Protein AF-A0AAD4VCA8-F1 (afdb_monomer)

InterPro domains:
  IPR001360 Glycoside hydrolase family 1 [PF00232] (10-96)
  IPR001360 Glycoside hydrolase family 1 [PTHR10353] (9-96)
  IPR017853 Glycoside hydrolase su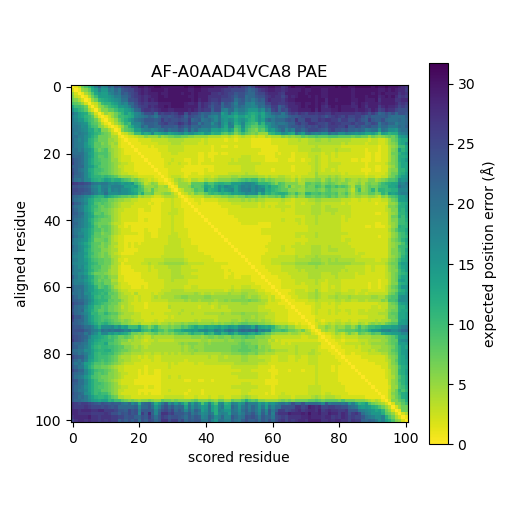perfamily [SSF51445] (9-96)

Radius of gyration: 17.06 Å; Cα contacts (8 Å, |Δi|>4): 97; chains: 1; bounding box: 39×24×54 Å

Sequence (101 aa):
MMAIFGSGMHCLGTNAYWFSISWARILPDGMLGSVNPRGIIFYNKFIDHLLSKGIEPFVTLHHNDLPQVLEQGDGGWLSPLLREEFAHFASICFERKRLTT

Nearest PDB structures (foldseek):
  5van-assembly1_A  TM=9.380E-01  e=1.395E-05  Homo sapiens
  5vak-assembly1_A  TM=9.241E-01  e=1.308E-05  Homo sapiens
  5wi9-assembly2_B  TM=9.381E-01  e=2.051E-05  Homo sapiens
  5vaq-assembly1_A  TM=9.380E-01  e=1.923E-05  Homo sapiens
  6nfj-assembly1_A  TM=8.989E-01  e=1.227E-05  Homo sapiens

Structure (mmCIF, N/CA/C/O backbone):
data_AF-A0AAD4VCA8-F1
#
_entry.id   AF-A0AAD4VCA8-F1
#
loop_
_atom_site.group_PDB
_atom_site.id
_atom_site.type_symbol
_atom_site.label_atom_id
_atom_site.label_alt_id
_atom_site.label_comp_id
_atom_site.label_asym_id
_atom_site.label_entity_id
_atom_site.label_seq_id
_atom_site.pdbx_PDB_ins_code
_atom_site.Cartn_x
_atom_site.Cartn_y
_atom_site.Cartn_z
_atom_site.occupancy
_atom_site.B_iso_or_equiv
_atom_site.auth_seq_id
_atom_site.auth_comp_id
_atom_site.auth_asym_id
_atom_site.auth_atom_id
_atom_site.pdbx_PDB_model_num
ATOM 1 N N . MET A 1 1 ? -15.517 -14.037 41.197 1.00 34.66 1 MET A N 1
ATOM 2 C CA . MET A 1 1 ? -15.616 -15.210 40.305 1.00 34.66 1 MET A CA 1
ATOM 3 C C . MET A 1 1 ? -15.431 -14.710 38.881 1.00 34.66 1 MET A C 1
ATOM 5 O O . MET A 1 1 ? -16.117 -13.774 38.498 1.00 34.66 1 MET A O 1
ATOM 9 N N . MET A 1 2 ? -14.427 -15.235 38.183 1.00 36.44 2 MET A N 1
ATOM 10 C CA . MET A 1 2 ? -13.956 -14.815 36.859 1.00 36.44 2 MET A CA 1
ATOM 11 C C . MET A 1 2 ? -15.030 -14.897 35.764 1.00 36.44 2 MET A C 1
ATOM 13 O O . MET A 1 2 ? -15.794 -15.854 35.728 1.00 36.44 2 MET A O 1
ATOM 17 N N . ALA A 1 3 ? -14.972 -13.973 34.805 1.00 36.06 3 ALA A N 1
ATOM 18 C CA . ALA A 1 3 ? -15.324 -14.243 33.412 1.00 36.06 3 ALA A CA 1
ATOM 19 C C . ALA A 1 3 ? -14.383 -13.428 32.514 1.00 36.06 3 ALA A C 1
ATOM 21 O O . ALA A 1 3 ? -14.711 -12.356 32.014 1.00 36.06 3 ALA A O 1
ATOM 22 N N . ILE A 1 4 ? -13.157 -13.933 32.382 1.00 45.72 4 ILE A N 1
ATOM 23 C CA . ILE A 1 4 ? -12.193 -13.492 31.378 1.00 45.72 4 ILE A CA 1
ATOM 24 C C . ILE A 1 4 ? -12.625 -14.175 30.077 1.00 45.72 4 ILE A C 1
ATOM 26 O O . ILE A 1 4 ? -12.270 -15.322 29.836 1.00 45.72 4 ILE A O 1
ATOM 30 N N . PHE A 1 5 ? -13.429 -13.500 29.261 1.00 39.53 5 PHE A N 1
ATOM 31 C CA . PHE A 1 5 ? -13.676 -13.910 27.875 1.00 39.53 5 PHE A CA 1
ATOM 32 C C . PHE A 1 5 ? -13.314 -12.760 26.934 1.00 39.53 5 PHE A C 1
ATOM 34 O O . PHE A 1 5 ? -14.130 -12.270 26.162 1.00 39.53 5 PHE A O 1
ATOM 41 N N . GLY A 1 6 ? -12.060 -12.309 27.015 1.00 42.72 6 GLY A N 1
ATOM 42 C CA . GLY A 1 6 ? -11.426 -11.620 25.897 1.00 42.72 6 GLY A CA 1
ATOM 43 C C . GLY A 1 6 ? -10.977 -12.685 24.905 1.00 42.72 6 GLY A C 1
ATOM 44 O O . GLY A 1 6 ? -10.010 -13.392 25.152 1.00 42.72 6 GLY A O 1
ATOM 45 N N . SER A 1 7 ? -11.702 -12.884 23.813 1.00 45.41 7 SER A N 1
ATOM 46 C CA . SER A 1 7 ? -11.226 -13.745 22.731 1.00 45.41 7 SER A CA 1
ATOM 47 C C . SER A 1 7 ? -10.108 -13.021 21.967 1.00 45.41 7 SER A C 1
ATOM 49 O O . SER A 1 7 ? -10.361 -11.967 21.384 1.00 45.41 7 SER A O 1
ATOM 51 N N . GLY A 1 8 ? -8.892 -13.574 21.943 1.00 57.22 8 GLY A N 1
ATOM 52 C CA . GLY A 1 8 ? -7.758 -13.042 21.168 1.00 57.22 8 GLY A CA 1
ATOM 53 C C . GLY A 1 8 ? -6.962 -11.928 21.864 1.00 57.22 8 GLY A C 1
ATOM 54 O O . GLY A 1 8 ? -7.036 -11.782 23.079 1.00 57.22 8 GLY A O 1
ATOM 55 N N . MET A 1 9 ? -6.179 -11.162 21.087 1.00 51.78 9 MET A N 1
ATOM 56 C CA . MET A 1 9 ? -5.175 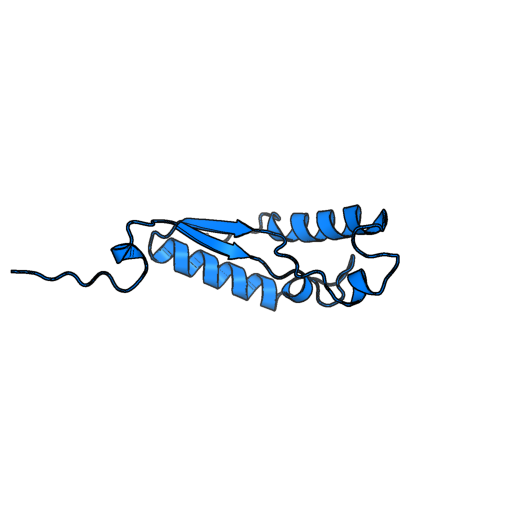-10.149 21.501 1.00 51.78 9 MET A CA 1
ATOM 57 C C . MET A 1 9 ? -5.546 -9.214 22.667 1.00 51.78 9 MET A C 1
ATOM 59 O O . MET A 1 9 ? -4.650 -8.713 23.340 1.00 51.78 9 MET A O 1
ATOM 63 N N . HIS A 1 10 ? -6.830 -9.057 22.990 1.00 51.81 10 HIS A N 1
ATOM 64 C CA . HIS A 1 10 ? -7.300 -8.437 24.231 1.00 51.81 10 HIS A CA 1
ATOM 65 C C . HIS A 1 10 ? -6.659 -9.012 25.509 1.00 51.81 10 HIS A C 1
ATOM 67 O O . HIS A 1 10 ? -6.447 -8.266 26.461 1.00 51.81 10 HIS A O 1
ATOM 73 N N . CYS A 1 11 ? -6.311 -10.303 25.549 1.00 52.97 11 CYS A N 1
ATOM 74 C CA . CYS A 1 11 ? -5.623 -10.901 26.703 1.00 52.97 11 CYS A CA 1
ATOM 75 C C . CYS A 1 11 ? -4.161 -10.456 26.851 1.00 52.97 11 CYS A C 1
ATOM 77 O O . CYS A 1 11 ? -3.600 -10.582 27.936 1.00 52.97 11 CYS A O 1
ATOM 79 N N . LEU A 1 12 ? -3.541 -9.963 25.774 1.00 63.66 12 LEU A N 1
ATOM 80 C CA . LEU A 1 12 ? -2.129 -9.570 25.735 1.00 63.66 12 LEU A CA 1
ATOM 81 C C . LEU A 1 12 ? -1.925 -8.077 26.044 1.00 63.66 12 LEU A C 1
ATOM 83 O O . LEU A 1 12 ? -0.792 -7.606 26.038 1.00 63.66 12 LEU A O 1
ATOM 87 N N . GLY A 1 13 ? -3.004 -7.328 26.305 1.00 59.53 13 GLY A N 1
ATOM 88 C CA . GLY A 1 13 ? -2.942 -5.887 26.569 1.00 59.53 13 GLY A CA 1
ATOM 89 C C . GLY A 1 13 ? -2.564 -5.042 25.348 1.00 59.53 13 GLY A C 1
ATOM 90 O O . GLY A 1 13 ? -2.277 -3.857 25.499 1.00 59.53 13 GLY A O 1
ATOM 91 N N . THR A 1 14 ? -2.553 -5.621 24.143 1.00 62.22 14 THR A N 1
ATOM 92 C CA . THR A 1 14 ? -2.212 -4.911 22.909 1.00 62.22 14 THR A CA 1
ATOM 93 C C . THR A 1 14 ? -3.485 -4.458 22.198 1.00 62.22 14 THR A C 1
ATOM 95 O O . THR A 1 14 ? -4.319 -5.269 21.801 1.00 62.22 14 THR A O 1
ATOM 98 N N . ASN A 1 15 ? -3.638 -3.142 22.027 1.00 78.12 15 ASN A N 1
ATOM 99 C CA . ASN A 1 15 ? -4.779 -2.552 21.319 1.00 78.12 15 ASN A CA 1
ATOM 100 C C . ASN A 1 15 ? -4.495 -2.294 19.828 1.00 78.12 15 ASN A C 1
ATOM 102 O O . ASN A 1 15 ? -5.237 -1.560 19.188 1.00 78.12 15 ASN A O 1
ATOM 106 N N . ALA A 1 16 ? -3.420 -2.868 19.279 1.00 86.19 16 ALA A N 1
ATOM 107 C CA . ALA A 1 16 ? -3.004 -2.665 17.895 1.00 86.19 16 ALA A CA 1
ATOM 108 C C . ALA A 1 16 ? -2.690 -3.990 17.189 1.00 86.19 16 ALA A C 1
ATOM 110 O O . ALA A 1 16 ? -2.118 -4.899 17.794 1.00 86.19 16 ALA A O 1
ATOM 111 N N . TYR A 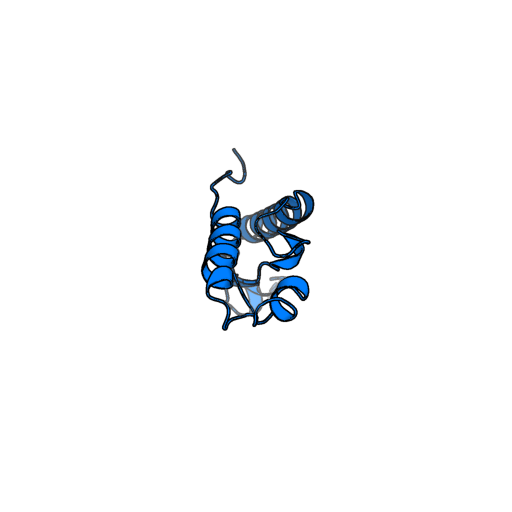1 17 ? -3.042 -4.086 15.905 1.00 89.62 17 TYR A N 1
ATOM 112 C CA . TYR A 1 17 ? -2.741 -5.217 15.028 1.00 89.62 17 TYR A CA 1
ATOM 113 C C . TYR A 1 17 ? -1.777 -4.798 13.925 1.00 89.62 17 TYR A C 1
ATOM 115 O O . TYR A 1 17 ? -2.119 -3.977 13.075 1.00 89.62 17 TYR A O 1
ATOM 123 N N . TRP A 1 18 ? -0.589 -5.402 13.920 1.00 92.88 18 TRP A N 1
ATOM 124 C CA . TRP A 1 18 ? 0.431 -5.168 12.903 1.00 92.88 18 TRP A CA 1
ATOM 125 C C . TRP A 1 18 ? 0.245 -6.107 11.711 1.00 92.88 18 TRP A C 1
ATOM 127 O O . TRP A 1 18 ? 0.208 -7.325 11.885 1.00 92.88 18 TRP A O 1
ATOM 137 N N . PHE A 1 19 ? 0.168 -5.561 10.499 1.00 94.06 19 PHE A N 1
ATOM 138 C CA . PHE A 1 19 ? 0.129 -6.356 9.271 1.00 94.06 19 PHE A CA 1
ATOM 139 C C . PHE A 1 19 ? 0.764 -5.637 8.089 1.00 94.06 19 PHE A C 1
ATOM 141 O O . PHE A 1 19 ? 0.919 -4.418 8.103 1.00 94.06 19 PHE A O 1
ATOM 148 N N . SER A 1 20 ? 1.094 -6.394 7.044 1.00 96.12 20 SER A N 1
ATOM 149 C CA . SER A 1 20 ? 1.558 -5.840 5.777 1.00 96.12 20 SER A CA 1
ATOM 150 C C . SER A 1 20 ? 0.515 -5.936 4.665 1.00 96.12 20 SER A C 1
ATOM 152 O O . SER A 1 20 ? -0.286 -6.877 4.592 1.00 96.12 20 SER A O 1
ATOM 154 N N . ILE A 1 21 ? 0.528 -4.941 3.778 1.00 95.44 21 ILE A N 1
ATOM 155 C CA . ILE A 1 21 ? -0.194 -5.001 2.507 1.00 95.44 21 ILE A CA 1
ATOM 156 C C . ILE A 1 21 ? 0.731 -5.649 1.486 1.00 95.44 21 ILE A C 1
ATOM 158 O O . ILE A 1 21 ? 1.836 -5.175 1.263 1.00 95.44 21 ILE A O 1
ATOM 162 N N . SER A 1 22 ? 0.257 -6.715 0.849 1.00 95.25 22 SER A N 1
ATOM 163 C CA . SER A 1 22 ? 1.014 -7.399 -0.187 1.00 95.25 22 SER A CA 1
ATOM 164 C C . SER A 1 22 ? 0.955 -6.607 -1.483 1.00 95.25 22 SER A C 1
ATOM 166 O O . SER A 1 22 ? -0.128 -6.438 -2.055 1.00 95.25 22 SER A O 1
ATOM 168 N N . TRP A 1 23 ? 2.118 -6.173 -1.967 1.00 94.00 23 TRP A N 1
ATOM 169 C CA . TRP A 1 23 ? 2.242 -5.422 -3.217 1.00 94.00 23 TRP A CA 1
ATOM 170 C C . TRP A 1 23 ? 1.610 -6.185 -4.382 1.00 94.00 23 TRP A C 1
ATOM 172 O O . TRP A 1 23 ? 0.692 -5.675 -5.024 1.00 94.00 23 TRP A O 1
ATOM 182 N N . ALA A 1 24 ? 1.992 -7.450 -4.579 1.00 93.25 24 ALA A N 1
ATOM 183 C CA . ALA A 1 24 ? 1.470 -8.299 -5.654 1.00 93.25 24 ALA A CA 1
ATOM 184 C C . ALA A 1 24 ? -0.057 -8.516 -5.583 1.00 93.25 24 ALA A C 1
ATOM 186 O O . ALA A 1 24 ? -0.699 -8.840 -6.580 1.00 93.25 24 ALA A O 1
ATOM 187 N N . ARG A 1 25 ? -0.681 -8.335 -4.409 1.00 93.81 25 ARG A N 1
ATOM 188 C CA . ARG A 1 25 ? -2.144 -8.409 -4.280 1.00 93.81 25 ARG A CA 1
ATOM 189 C C . ARG A 1 25 ? -2.837 -7.153 -4.802 1.00 93.81 25 ARG A C 1
ATOM 191 O O . ARG A 1 25 ? -3.957 -7.269 -5.302 1.00 93.81 25 ARG A O 1
ATOM 198 N N . ILE A 1 26 ? -2.209 -5.987 -4.649 1.00 94.06 26 ILE A N 1
ATOM 199 C CA . ILE A 1 26 ? -2.734 -4.695 -5.107 1.00 94.06 26 ILE A CA 1
ATOM 200 C C . ILE A 1 26 ? -2.402 -4.461 -6.581 1.00 94.06 26 ILE A C 1
ATOM 202 O O . ILE A 1 26 ? -3.290 -4.079 -7.338 1.00 94.06 26 ILE A O 1
ATOM 206 N N . LEU A 1 27 ? -1.166 -4.749 -6.988 1.00 93.06 27 LEU A N 1
ATOM 207 C CA . LEU A 1 27 ? -0.666 -4.653 -8.360 1.00 93.06 27 LEU A CA 1
ATOM 208 C C . LEU A 1 27 ? -0.097 -6.022 -8.772 1.00 93.06 27 LEU A C 1
ATOM 210 O O . LEU A 1 27 ? 1.068 -6.300 -8.487 1.00 93.06 27 LEU A O 1
ATOM 214 N N . PRO A 1 28 ? -0.897 -6.899 -9.410 1.00 88.56 28 PRO A N 1
ATOM 215 C CA . PRO A 1 28 ? -0.456 -8.240 -9.809 1.00 88.56 28 PRO A CA 1
ATOM 216 C C . PRO A 1 28 ? 0.728 -8.232 -10.774 1.00 88.56 28 PRO A C 1
ATOM 218 O O . PRO A 1 28 ? 1.617 -9.072 -10.661 1.00 88.56 28 PRO A O 1
ATOM 221 N N . ASP A 1 29 ? 0.765 -7.243 -11.665 1.00 84.69 29 ASP A N 1
ATOM 222 C CA . ASP A 1 29 ? 1.849 -7.063 -12.634 1.00 84.69 29 ASP A CA 1
ATOM 223 C C . ASP A 1 29 ? 3.082 -6.384 -12.004 1.00 84.69 29 ASP A C 1
ATOM 225 O O . ASP A 1 29 ? 4.101 -6.197 -12.662 1.00 84.69 29 ASP A O 1
ATOM 229 N N . GLY A 1 30 ? 3.003 -5.992 -10.725 1.00 72.94 30 GLY A N 1
ATOM 230 C CA . GLY A 1 30 ? 4.077 -5.360 -9.952 1.00 72.94 30 GLY A CA 1
ATOM 231 C C . GLY A 1 30 ? 4.396 -3.909 -10.331 1.00 72.94 30 GLY A C 1
ATOM 232 O O . GLY A 1 30 ? 4.909 -3.182 -9.488 1.00 72.94 30 GLY A O 1
ATOM 233 N N . MET A 1 31 ? 4.060 -3.485 -11.548 1.00 81.38 31 MET A N 1
ATOM 234 C CA . MET A 1 31 ? 4.417 -2.185 -12.127 1.00 81.38 31 MET A CA 1
ATOM 235 C C . MET A 1 31 ? 3.236 -1.193 -12.163 1.00 81.38 31 MET A C 1
ATOM 237 O O . MET A 1 31 ? 2.117 -1.546 -11.775 1.00 81.38 31 MET A O 1
ATOM 241 N N . LEU A 1 32 ? 3.481 0.023 -12.674 1.00 74.88 32 LEU A N 1
ATOM 242 C CA . LEU A 1 32 ? 2.517 1.038 -13.117 1.00 74.88 32 LEU A CA 1
ATOM 243 C C . LEU A 1 32 ? 1.471 0.382 -14.025 1.00 74.88 32 LEU A C 1
ATOM 245 O O . LEU A 1 32 ? 1.625 0.275 -15.241 1.00 74.88 32 LEU A O 1
ATOM 249 N N . GLY A 1 33 ? 0.414 -0.120 -13.402 1.00 75.12 33 GLY A N 1
ATOM 250 C CA . GLY A 1 33 ? -0.448 -1.123 -13.999 1.00 75.12 33 GLY A CA 1
ATOM 251 C C . GLY A 1 33 ? -1.827 -1.136 -13.368 1.00 75.12 33 GLY A C 1
ATOM 252 O O . GLY A 1 33 ? -2.205 -0.264 -12.583 1.00 75.12 33 GLY A O 1
ATOM 253 N N . SER A 1 34 ? -2.623 -2.130 -13.750 1.00 84.69 34 SER A N 1
ATOM 254 C CA . SER A 1 34 ? -4.011 -2.196 -13.305 1.00 84.69 34 SER A CA 1
ATOM 255 C C . SER A 1 34 ? -4.095 -2.608 -11.839 1.00 84.69 34 SER A C 1
ATOM 257 O O . SER A 1 34 ? -3.686 -3.704 -11.455 1.00 84.69 34 SER A O 1
ATOM 259 N N . VAL A 1 35 ? -4.695 -1.745 -11.021 1.00 91.62 35 VAL A N 1
ATOM 260 C CA . VAL A 1 35 ? -5.027 -2.069 -9.632 1.00 91.62 35 VAL A CA 1
ATOM 261 C C . VAL A 1 35 ? -6.004 -3.238 -9.601 1.00 91.62 35 VAL A C 1
ATOM 263 O O . VAL A 1 35 ? -7.021 -3.234 -10.294 1.00 91.62 35 VAL A O 1
ATOM 266 N N . ASN A 1 36 ? -5.741 -4.222 -8.745 1.00 93.31 36 ASN A N 1
ATOM 267 C CA . ASN A 1 36 ? -6.672 -5.301 -8.459 1.00 93.31 36 ASN A CA 1
ATOM 268 C C . ASN A 1 36 ? -7.725 -4.838 -7.432 1.00 93.31 36 ASN A C 1
ATOM 270 O O . ASN A 1 36 ? -7.444 -4.806 -6.225 1.00 93.31 36 ASN A O 1
ATOM 274 N N . PRO A 1 37 ? -8.976 -4.558 -7.846 1.00 92.69 37 PRO A N 1
ATOM 275 C CA . PRO A 1 37 ? -9.998 -4.038 -6.940 1.00 92.69 37 PRO A CA 1
ATOM 276 C C . PRO A 1 37 ? -10.363 -5.033 -5.832 1.00 92.69 37 PRO A C 1
ATOM 278 O O . PRO A 1 37 ? -10.763 -4.629 -4.741 1.00 92.69 37 PRO A O 1
ATOM 281 N N . ARG A 1 38 ? -10.200 -6.343 -6.067 1.00 94.69 38 ARG A N 1
ATOM 282 C CA . ARG A 1 38 ? -10.469 -7.364 -5.044 1.00 94.69 38 ARG A CA 1
ATOM 283 C C . ARG A 1 38 ? -9.454 -7.300 -3.904 1.00 94.69 38 ARG A C 1
ATOM 285 O O . ARG A 1 38 ? -9.837 -7.525 -2.758 1.00 94.69 38 ARG A O 1
ATOM 292 N N . GLY A 1 39 ? -8.197 -6.967 -4.205 1.00 94.12 39 GLY A N 1
ATOM 293 C CA . GLY A 1 39 ? -7.156 -6.743 -3.199 1.00 94.12 39 GLY A CA 1
ATOM 294 C C . GLY A 1 39 ? -7.502 -5.571 -2.284 1.00 94.12 39 GLY A C 1
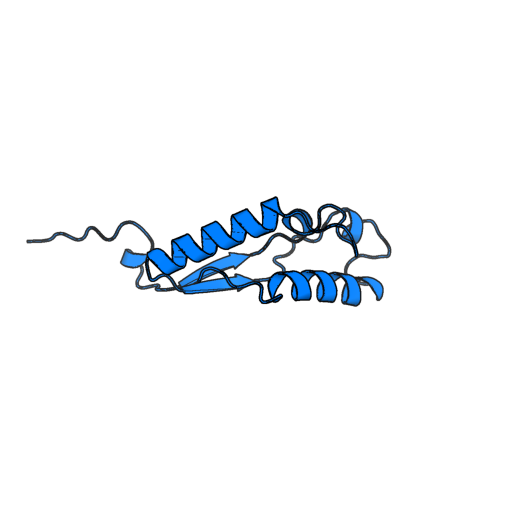ATOM 295 O O . GLY A 1 39 ? -7.469 -5.714 -1.064 1.00 94.12 39 GLY A O 1
ATOM 296 N N . ILE A 1 40 ? -7.942 -4.457 -2.874 1.00 93.31 40 ILE A N 1
ATOM 297 C CA . ILE A 1 40 ? -8.399 -3.268 -2.141 1.00 93.31 40 ILE A CA 1
ATOM 298 C C . ILE A 1 40 ? -9.597 -3.601 -1.241 1.00 93.31 40 ILE A C 1
ATOM 300 O O . ILE A 1 40 ? -9.580 -3.313 -0.047 1.00 93.31 40 ILE A O 1
ATOM 304 N N . ILE A 1 41 ? -10.617 -4.280 -1.780 1.00 94.69 41 ILE A N 1
ATOM 305 C CA . ILE A 1 41 ? -11.805 -4.685 -1.009 1.00 94.69 41 ILE A CA 1
ATOM 306 C C . ILE A 1 41 ? -11.425 -5.588 0.169 1.00 94.69 41 ILE A C 1
ATOM 308 O O . ILE A 1 41 ? -12.002 -5.459 1.247 1.00 94.69 41 ILE A O 1
ATOM 312 N N . PHE A 1 42 ? -10.477 -6.506 -0.024 1.00 95.38 42 PHE A N 1
ATOM 313 C CA . PHE A 1 42 ? -10.010 -7.389 1.040 1.00 95.38 42 PHE A CA 1
ATOM 314 C C . PHE A 1 42 ? -9.393 -6.600 2.201 1.00 95.38 42 PHE A C 1
ATOM 316 O O . PHE A 1 42 ? -9.816 -6.785 3.342 1.00 95.38 42 PHE A O 1
ATOM 323 N N . TYR A 1 43 ? -8.434 -5.709 1.922 1.00 95.38 43 TYR A N 1
ATOM 324 C CA . TYR A 1 43 ? -7.769 -4.938 2.975 1.00 95.38 43 TYR A CA 1
ATOM 325 C C . TYR A 1 43 ? -8.713 -3.944 3.648 1.00 95.38 43 TYR A C 1
ATOM 327 O O . TYR A 1 43 ? -8.670 -3.830 4.868 1.00 95.38 43 TYR A O 1
ATOM 335 N N . ASN A 1 44 ? -9.630 -3.326 2.900 1.00 94.19 44 ASN A N 1
ATOM 336 C CA . ASN A 1 44 ? -10.666 -2.473 3.483 1.00 94.19 44 ASN A CA 1
ATOM 337 C C . ASN A 1 44 ? -11.547 -3.259 4.459 1.00 94.19 44 ASN A C 1
ATOM 339 O O . ASN A 1 44 ? -11.657 -2.876 5.615 1.00 94.19 44 ASN A O 1
ATOM 343 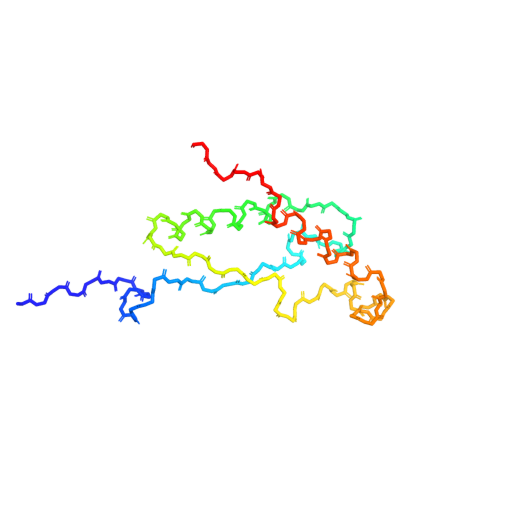N N . LYS A 1 45 ? -12.078 -4.421 4.053 1.00 95.06 45 LYS A N 1
ATOM 344 C CA . LYS A 1 45 ? -12.880 -5.274 4.949 1.00 95.06 45 LYS A CA 1
ATOM 345 C C . LYS A 1 45 ? -12.104 -5.723 6.184 1.00 95.06 45 LYS A C 1
ATOM 347 O O . LYS A 1 45 ? -12.688 -5.857 7.256 1.00 95.06 45 LYS A O 1
ATOM 352 N N . PHE A 1 46 ? -10.810 -5.994 6.033 1.00 94.69 46 PHE A N 1
ATOM 353 C CA . PHE A 1 46 ? -9.955 -6.389 7.145 1.00 94.69 46 PHE A CA 1
ATOM 354 C C . PHE A 1 46 ? -9.734 -5.236 8.132 1.00 94.69 46 PHE A C 1
ATOM 356 O O . PHE A 1 46 ? -9.922 -5.419 9.332 1.00 94.69 46 PHE A O 1
ATOM 363 N N . ILE A 1 47 ? -9.418 -4.043 7.626 1.00 93.94 47 ILE A N 1
ATOM 364 C CA . ILE A 1 47 ? -9.267 -2.818 8.419 1.00 93.94 47 ILE A CA 1
ATOM 365 C C . ILE A 1 47 ? -10.584 -2.470 9.123 1.00 93.94 47 ILE A C 1
ATOM 367 O O . ILE A 1 47 ? -10.586 -2.274 10.336 1.00 93.94 47 ILE A O 1
ATOM 371 N N . ASP A 1 48 ? -11.708 -2.487 8.403 1.00 94.25 48 ASP A N 1
ATOM 372 C CA . ASP A 1 48 ? -13.041 -2.234 8.959 1.00 94.25 48 ASP A CA 1
ATOM 373 C C . ASP A 1 48 ? -13.376 -3.237 10.072 1.00 94.25 48 ASP A C 1
ATOM 375 O O . ASP A 1 48 ? -13.929 -2.872 11.110 1.00 94.25 48 ASP A O 1
ATOM 379 N N . HIS A 1 49 ? -12.999 -4.508 9.897 1.00 93.38 49 HIS A N 1
ATOM 380 C CA . HIS A 1 49 ? -13.186 -5.527 10.922 1.00 93.38 49 HIS A CA 1
ATOM 381 C C . HIS A 1 49 ? -12.363 -5.233 12.182 1.00 93.38 49 HIS A C 1
ATOM 383 O O . HIS A 1 49 ? -12.918 -5.293 13.279 1.00 93.38 49 HIS A O 1
ATOM 389 N N . LEU A 1 50 ? -11.079 -4.881 12.046 1.00 91.25 50 LEU A N 1
ATOM 390 C CA . LEU A 1 50 ? -10.219 -4.515 13.180 1.00 91.25 50 LEU A CA 1
ATOM 391 C C . LEU A 1 50 ? -10.779 -3.302 13.934 1.00 91.25 50 LEU A C 1
ATOM 393 O O . LEU A 1 50 ? -10.981 -3.367 15.148 1.00 91.25 50 LEU A O 1
ATOM 397 N N . LEU A 1 51 ? -11.137 -2.247 13.200 1.00 92.00 51 LEU A N 1
ATOM 398 C CA . LEU A 1 51 ? -11.729 -1.034 13.759 1.00 92.00 51 LEU A CA 1
ATOM 399 C C . LEU A 1 51 ? -13.067 -1.321 14.458 1.00 92.00 51 LEU A C 1
ATOM 401 O O . LEU A 1 51 ? -13.304 -0.808 15.550 1.00 92.00 51 LEU A O 1
ATOM 405 N N . SER A 1 52 ? -13.909 -2.209 13.909 1.00 92.44 52 SER A N 1
ATOM 406 C CA . SER A 1 52 ? -15.173 -2.625 14.550 1.00 92.44 52 SER A CA 1
ATOM 407 C C . SER A 1 52 ? -14.981 -3.338 15.895 1.00 92.44 52 SER A C 1
ATOM 409 O O . SER A 1 52 ? -15.911 -3.423 16.697 1.00 92.44 52 SER A O 1
ATOM 411 N N . LYS A 1 53 ? -13.777 -3.867 16.145 1.00 90.25 53 LYS A N 1
ATOM 412 C CA . LYS A 1 53 ? -13.378 -4.505 17.405 1.00 90.25 53 LYS A CA 1
ATOM 413 C C . LYS A 1 53 ? -12.584 -3.571 18.321 1.00 90.25 53 LYS A C 1
ATOM 415 O O . LYS A 1 53 ? -12.164 -4.010 19.384 1.00 90.25 53 LYS A O 1
ATOM 420 N N . GLY A 1 54 ? -12.391 -2.308 17.935 1.00 87.88 54 GLY A N 1
ATOM 421 C CA . GLY A 1 54 ? -11.587 -1.340 18.685 1.00 87.88 54 GLY A CA 1
ATOM 422 C C . GLY A 1 54 ? -10.076 -1.564 18.577 1.00 87.88 54 GLY A C 1
ATOM 423 O O . GLY A 1 54 ? -9.328 -0.969 19.347 1.00 87.88 54 GLY A O 1
ATOM 424 N N . ILE A 1 55 ? -9.632 -2.402 17.634 1.00 89.50 55 ILE A N 1
ATOM 425 C CA . ILE A 1 55 ? -8.221 -2.723 17.414 1.00 89.50 55 ILE A CA 1
ATOM 426 C C . ILE A 1 55 ? -7.646 -1.736 16.397 1.00 89.50 55 ILE A C 1
ATOM 428 O O . ILE A 1 55 ? -8.149 -1.620 15.280 1.00 89.50 55 ILE A O 1
ATOM 432 N N . GLU A 1 56 ? -6.571 -1.049 16.769 1.00 90.75 56 GLU A N 1
ATOM 433 C CA . GLU A 1 56 ? -5.868 -0.100 15.911 1.00 90.75 56 GLU A CA 1
ATOM 434 C C . GLU A 1 56 ? -5.051 -0.839 14.832 1.00 90.75 56 GLU A C 1
ATOM 436 O O . GLU A 1 56 ? -4.157 -1.624 15.155 1.00 90.75 56 GLU A O 1
ATOM 441 N N . PRO A 1 57 ? -5.331 -0.639 13.535 1.00 92.75 57 PRO A N 1
ATOM 442 C CA . PRO A 1 57 ? -4.543 -1.242 12.471 1.00 92.75 57 PRO A CA 1
ATOM 443 C C . PRO A 1 57 ? -3.212 -0.500 12.314 1.00 92.75 57 PRO A C 1
ATOM 445 O O . PRO A 1 57 ? -3.188 0.699 12.047 1.00 92.75 57 PRO A O 1
ATOM 448 N N . PHE A 1 58 ? -2.100 -1.224 12.392 1.00 92.88 58 PHE A N 1
ATOM 449 C CA . PHE A 1 58 ? -0.781 -0.701 12.058 1.00 92.88 58 PHE A CA 1
ATOM 450 C C . PHE A 1 58 ? -0.280 -1.399 10.794 1.00 92.88 58 PHE A C 1
ATOM 452 O O . PHE A 1 58 ? -0.101 -2.618 10.762 1.00 92.88 58 PHE A O 1
ATOM 459 N N . VAL A 1 59 ? -0.072 -0.620 9.733 1.00 94.50 59 VAL A N 1
ATOM 460 C CA . VAL A 1 59 ? 0.196 -1.141 8.389 1.00 94.50 59 VAL A CA 1
ATOM 461 C C . VAL A 1 59 ? 1.656 -0.944 7.998 1.00 94.50 59 VAL A C 1
ATOM 463 O O . VAL A 1 59 ? 2.193 0.157 8.091 1.00 94.50 59 VAL A O 1
ATOM 466 N N . THR A 1 60 ? 2.283 -2.002 7.497 1.00 95.25 60 THR A N 1
ATOM 467 C CA . THR A 1 60 ? 3.589 -1.967 6.833 1.00 95.25 60 THR A CA 1
ATOM 468 C C . THR A 1 60 ? 3.393 -2.134 5.325 1.00 95.25 60 THR A C 1
ATOM 470 O O . THR A 1 60 ? 2.755 -3.085 4.882 1.00 95.25 60 THR A O 1
ATOM 473 N N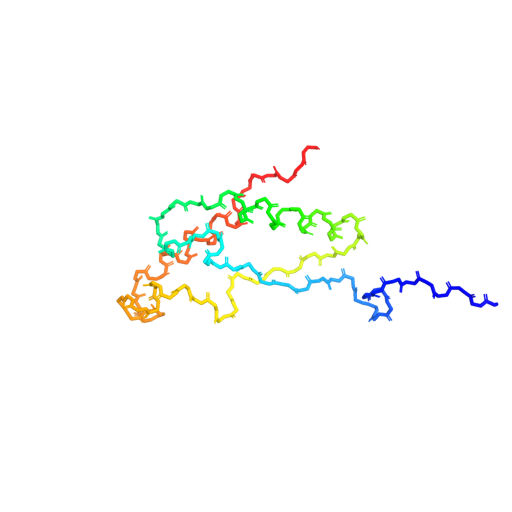 . LEU A 1 61 ? 3.934 -1.226 4.511 1.00 93.88 61 LEU A N 1
ATOM 474 C CA . LEU A 1 61 ? 3.755 -1.297 3.053 1.00 93.88 61 LEU A CA 1
ATOM 475 C C . LEU A 1 61 ? 4.642 -2.342 2.373 1.00 93.88 61 LEU A C 1
ATOM 477 O O . LEU A 1 61 ? 4.287 -2.833 1.314 1.00 93.88 61 LEU A O 1
ATOM 481 N N . HIS A 1 62 ? 5.783 -2.688 2.961 1.00 91.62 62 HIS A N 1
ATOM 482 C CA . HIS A 1 62 ? 6.672 -3.692 2.393 1.00 91.62 62 HIS A CA 1
ATOM 483 C C . HIS A 1 62 ? 7.299 -4.532 3.501 1.00 91.62 62 HIS A C 1
ATOM 485 O O . HIS A 1 62 ? 7.882 -3.987 4.440 1.00 91.62 62 HIS A O 1
ATOM 491 N N . HIS A 1 63 ? 7.181 -5.853 3.383 1.00 93.38 63 HIS A N 1
ATOM 492 C CA . HIS A 1 63 ? 7.724 -6.818 4.335 1.00 93.38 63 HIS A CA 1
ATOM 493 C C . HIS A 1 63 ? 8.493 -7.909 3.582 1.00 93.38 63 HIS A C 1
ATOM 495 O O . HIS A 1 63 ? 8.195 -9.094 3.696 1.00 93.38 63 HIS A O 1
ATOM 501 N N . ASN A 1 64 ? 9.496 -7.491 2.804 1.00 89.25 64 ASN A N 1
ATOM 502 C CA . ASN A 1 64 ? 10.343 -8.375 1.992 1.00 89.25 64 ASN A CA 1
ATOM 503 C C . ASN A 1 64 ? 9.542 -9.244 1.004 1.00 89.25 64 ASN A C 1
ATOM 505 O O . ASN A 1 64 ? 9.901 -10.388 0.738 1.00 89.25 64 ASN A O 1
ATOM 509 N N . ASP A 1 65 ? 8.451 -8.693 0.475 1.00 89.25 65 ASP A N 1
ATOM 510 C CA . ASP A 1 65 ? 7.498 -9.349 -0.418 1.00 89.25 65 ASP A CA 1
ATOM 511 C C . ASP A 1 65 ? 7.422 -8.648 -1.782 1.00 89.25 65 ASP A C 1
ATOM 513 O O . ASP A 1 65 ? 6.341 -8.393 -2.322 1.00 89.25 65 ASP A O 1
ATOM 517 N N . LEU A 1 66 ? 8.595 -8.330 -2.344 1.00 91.19 66 LEU A N 1
ATOM 518 C CA . LEU A 1 66 ? 8.700 -7.719 -3.664 1.00 91.19 66 LEU A CA 1
ATOM 519 C C . LEU A 1 66 ? 8.056 -8.634 -4.726 1.00 91.19 66 LEU A C 1
ATOM 521 O O . LEU A 1 66 ? 8.354 -9.833 -4.763 1.00 91.19 66 LEU A O 1
ATOM 525 N N . PRO A 1 67 ? 7.183 -8.110 -5.609 1.00 91.38 67 PRO A N 1
ATOM 526 C CA . PRO A 1 67 ? 6.637 -8.892 -6.709 1.00 91.38 67 PRO A CA 1
ATOM 527 C C . PRO A 1 67 ? 7.752 -9.491 -7.572 1.00 91.38 67 PRO A C 1
ATOM 529 O O . PRO A 1 67 ? 8.687 -8.794 -7.960 1.00 91.38 67 PRO A O 1
ATOM 532 N N . GLN A 1 68 ? 7.624 -10.771 -7.927 1.00 89.31 68 GLN A N 1
ATOM 533 C CA . GLN A 1 68 ? 8.653 -11.492 -8.687 1.00 89.31 68 GLN A CA 1
ATOM 534 C C . GLN A 1 68 ? 9.013 -10.801 -10.012 1.00 89.31 68 GLN A C 1
ATOM 536 O O . GLN A 1 68 ? 10.174 -10.811 -10.406 1.00 89.31 68 GLN A O 1
ATOM 541 N N . VAL A 1 69 ? 8.040 -10.166 -10.671 1.00 87.69 69 VAL A N 1
ATOM 542 C CA . VAL A 1 69 ? 8.247 -9.389 -11.905 1.00 87.69 69 VAL A CA 1
ATOM 543 C C . VAL A 1 69 ? 9.218 -8.219 -11.693 1.00 87.69 69 VAL A C 1
ATOM 545 O O . VAL A 1 69 ? 10.015 -7.921 -12.576 1.00 87.69 69 VAL A O 1
ATOM 548 N N . LEU A 1 70 ? 9.195 -7.583 -10.518 1.00 88.75 70 LEU A N 1
ATOM 549 C CA . LEU A 1 70 ? 10.108 -6.495 -10.161 1.00 88.75 70 LEU A CA 1
ATOM 550 C C . LEU A 1 70 ? 11.477 -7.020 -9.708 1.00 88.75 70 LEU A C 1
ATOM 552 O O . LEU A 1 70 ? 12.496 -6.423 -10.043 1.00 88.75 70 LEU A O 1
ATOM 556 N N . GLU A 1 71 ? 11.510 -8.147 -8.990 1.00 88.81 71 GLU A N 1
ATOM 557 C CA . GLU A 1 71 ? 12.758 -8.810 -8.578 1.00 88.81 71 GLU A CA 1
ATOM 558 C C . GLU A 1 71 ? 13.564 -9.304 -9.793 1.00 88.81 71 GLU A C 1
ATOM 560 O O . GLU A 1 71 ? 14.775 -9.119 -9.859 1.00 88.81 71 GLU A O 1
ATOM 565 N N . GLN A 1 72 ? 12.885 -9.903 -10.777 1.00 86.44 72 GLN A N 1
ATOM 566 C CA . GLN A 1 72 ? 13.492 -10.408 -12.015 1.00 86.44 72 GLN A CA 1
ATOM 567 C C . GLN A 1 72 ? 13.727 -9.327 -13.079 1.00 86.44 72 GLN A C 1
ATOM 569 O O . GLN A 1 72 ? 14.382 -9.612 -14.081 1.00 86.44 72 GLN A O 1
ATOM 574 N N . GLY A 1 73 ? 13.165 -8.130 -12.894 1.00 80.88 73 GLY A N 1
ATOM 575 C CA . GLY A 1 73 ? 13.343 -6.989 -13.790 1.00 80.88 73 GLY A CA 1
ATOM 576 C C . GLY A 1 73 ? 14.736 -6.361 -13.676 1.00 80.88 73 GLY A C 1
ATOM 577 O O . GLY A 1 73 ? 15.716 -7.032 -13.361 1.00 80.88 73 GLY A O 1
ATOM 578 N N . ASP A 1 74 ? 14.825 -5.048 -13.901 1.00 73.31 74 ASP A N 1
ATOM 579 C CA . ASP A 1 74 ? 16.083 -4.279 -13.946 1.00 73.31 74 ASP A CA 1
ATOM 580 C C . ASP A 1 74 ? 16.765 -4.092 -12.567 1.00 73.31 74 ASP A C 1
ATOM 582 O O . ASP A 1 74 ? 17.117 -2.979 -12.178 1.00 73.31 74 ASP A O 1
ATOM 586 N N . GLY A 1 75 ? 16.971 -5.173 -11.809 1.00 83.12 75 GLY A N 1
ATOM 587 C CA . GLY A 1 75 ? 17.778 -5.199 -10.586 1.00 83.12 75 GLY A CA 1
ATOM 588 C C . GLY A 1 75 ? 17.015 -4.992 -9.276 1.00 83.12 75 GLY A C 1
ATOM 589 O O . GLY A 1 75 ? 17.642 -4.641 -8.274 1.00 83.12 75 GLY A O 1
ATOM 590 N N . GLY A 1 76 ? 15.689 -5.185 -9.253 1.00 88.12 76 GLY A N 1
ATOM 591 C CA . GLY A 1 76 ? 14.880 -5.080 -8.033 1.00 88.12 76 GLY A CA 1
ATOM 592 C C . GLY A 1 76 ? 15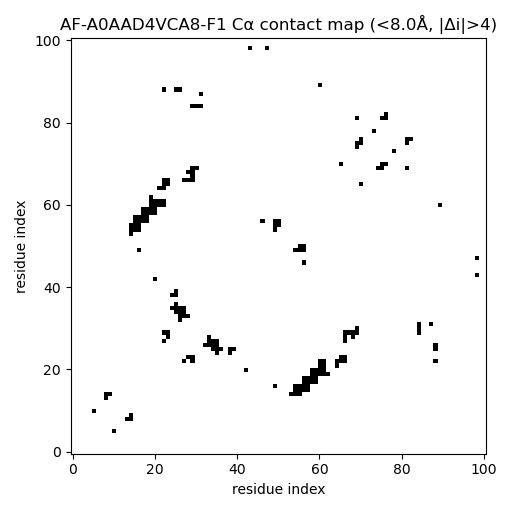.100 -3.747 -7.313 1.00 88.12 76 GLY A C 1
ATOM 593 O O . GLY A 1 76 ? 14.977 -2.681 -7.913 1.00 88.12 76 GLY A O 1
ATOM 594 N N . TRP A 1 77 ? 15.475 -3.793 -6.029 1.00 89.56 77 TRP A N 1
ATOM 595 C CA . TRP A 1 77 ? 15.745 -2.595 -5.213 1.00 89.56 77 TRP A CA 1
ATOM 596 C C . TRP A 1 77 ? 16.933 -1.744 -5.680 1.00 89.56 77 TRP A C 1
ATOM 598 O O . TRP A 1 77 ? 17.047 -0.592 -5.265 1.00 89.56 77 TRP A O 1
ATOM 608 N N . LEU A 1 78 ? 17.807 -2.277 -6.538 1.00 90.38 78 LEU A N 1
ATOM 609 C CA . LEU A 1 78 ? 18.896 -1.511 -7.152 1.00 90.38 78 LEU A CA 1
ATOM 610 C C . LEU A 1 78 ? 18.424 -0.709 -8.373 1.00 90.38 78 LEU A C 1
ATOM 612 O O . LEU A 1 78 ? 19.144 0.176 -8.837 1.00 90.38 78 LEU A O 1
ATOM 616 N N . SER A 1 79 ? 17.226 -0.999 -8.887 1.00 90.12 79 SER A N 1
ATOM 617 C CA . SER A 1 79 ? 16.656 -0.291 -10.024 1.00 90.12 79 SER A CA 1
ATOM 618 C C . SER A 1 79 ? 16.220 1.124 -9.629 1.00 90.12 79 SER A C 1
ATOM 620 O O . SER A 1 79 ? 15.433 1.281 -8.690 1.00 90.12 79 SER A O 1
ATOM 622 N N . PRO A 1 80 ? 16.618 2.174 -10.370 1.00 87.19 80 PRO A N 1
ATOM 623 C CA . PRO A 1 80 ? 16.093 3.519 -10.141 1.00 87.19 80 PRO A CA 1
ATOM 624 C C . PRO A 1 80 ? 14.586 3.614 -10.427 1.00 87.19 80 PRO A C 1
ATOM 626 O O . PRO A 1 80 ? 13.913 4.466 -9.843 1.00 87.19 80 PRO A O 1
ATOM 629 N N . LEU A 1 81 ? 14.052 2.724 -11.274 1.00 87.50 81 LEU A N 1
ATOM 630 C CA . LEU A 1 81 ? 12.628 2.653 -11.603 1.00 87.50 81 LEU A CA 1
ATOM 631 C C . LEU A 1 81 ? 11.796 2.154 -10.418 1.00 87.50 81 LEU A C 1
ATOM 633 O O . LEU A 1 81 ? 10.680 2.625 -10.211 1.00 87.50 81 LEU A O 1
ATOM 637 N N . LEU A 1 82 ? 12.350 1.274 -9.573 1.00 90.75 82 LEU A N 1
ATOM 638 C CA . LEU A 1 82 ? 11.597 0.691 -8.460 1.00 90.75 82 LEU A CA 1
ATOM 639 C C . LEU A 1 82 ? 11.124 1.743 -7.453 1.00 90.75 82 LEU A C 1
ATOM 641 O O . LEU A 1 82 ? 10.086 1.581 -6.817 1.00 90.75 82 LEU A O 1
ATOM 645 N N . ARG A 1 83 ? 11.855 2.854 -7.329 1.00 90.25 83 ARG A N 1
ATOM 646 C CA . ARG A 1 83 ? 11.429 3.998 -6.518 1.00 90.25 83 ARG A CA 1
ATOM 647 C C . ARG A 1 83 ? 10.060 4.520 -6.962 1.00 90.25 83 ARG A C 1
ATOM 649 O O . ARG A 1 83 ? 9.230 4.838 -6.116 1.00 90.25 83 ARG A O 1
ATOM 656 N N . GLU A 1 84 ? 9.847 4.639 -8.267 1.00 90.88 84 GLU A N 1
ATOM 657 C CA . GLU A 1 84 ? 8.604 5.156 -8.848 1.00 90.88 84 GLU A CA 1
ATOM 658 C C . GLU A 1 84 ? 7.487 4.120 -8.741 1.00 90.88 84 GLU A C 1
ATOM 660 O O . GLU A 1 84 ? 6.374 4.464 -8.345 1.00 90.88 84 GLU A O 1
ATOM 665 N N . GLU A 1 85 ? 7.814 2.846 -8.952 1.00 91.94 85 GLU A N 1
ATOM 666 C CA . GLU A 1 85 ? 6.880 1.733 -8.770 1.00 91.94 85 GLU A CA 1
ATOM 667 C C . GLU A 1 85 ? 6.386 1.622 -7.321 1.00 91.94 85 GLU A C 1
ATOM 669 O O . GLU A 1 85 ? 5.184 1.536 -7.055 1.00 91.94 85 GLU A O 1
ATOM 674 N N . PHE A 1 86 ? 7.304 1.711 -6.355 1.00 92.75 86 PHE A N 1
ATOM 675 C CA . PHE A 1 86 ? 6.959 1.686 -4.938 1.00 92.75 86 PHE A CA 1
ATOM 676 C C . PHE A 1 86 ? 6.157 2.922 -4.530 1.00 92.75 86 PHE A C 1
ATOM 678 O O . PHE A 1 86 ? 5.18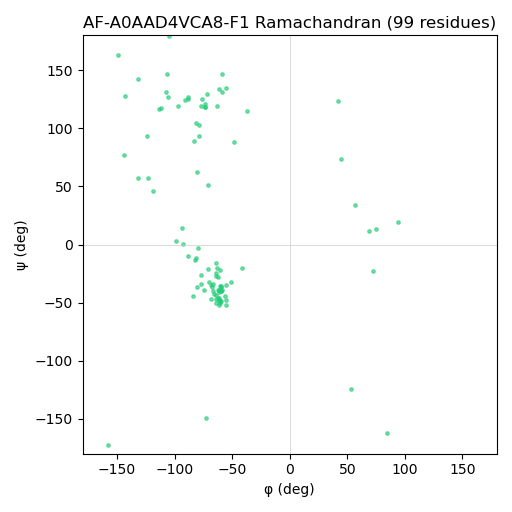9 2.807 -3.778 1.00 92.75 86 PHE A O 1
ATOM 685 N N . ALA A 1 87 ? 6.514 4.104 -5.043 1.00 92.44 87 ALA A N 1
ATOM 686 C CA . ALA A 1 87 ? 5.751 5.323 -4.800 1.00 92.44 87 ALA A CA 1
ATOM 687 C C . ALA A 1 87 ? 4.325 5.221 -5.363 1.00 92.44 87 ALA A C 1
ATOM 689 O O . ALA A 1 87 ? 3.380 5.650 -4.701 1.00 92.44 87 ALA A O 1
ATOM 690 N N . HIS A 1 88 ? 4.150 4.615 -6.540 1.00 92.25 88 HIS A N 1
ATOM 691 C CA . HIS A 1 88 ? 2.835 4.371 -7.123 1.00 92.25 88 HIS A CA 1
ATOM 692 C C . HIS A 1 88 ? 2.009 3.404 -6.266 1.00 92.25 88 HIS A C 1
ATOM 694 O O . HIS A 1 88 ? 0.889 3.737 -5.869 1.00 92.25 88 HIS A O 1
ATOM 700 N N . PHE A 1 89 ? 2.578 2.259 -5.888 1.00 93.31 89 PHE A N 1
ATOM 701 C CA . PHE A 1 89 ? 1.941 1.311 -4.973 1.00 93.31 89 PHE A CA 1
ATOM 702 C C . PHE A 1 89 ? 1.541 1.964 -3.637 1.00 93.31 89 PHE A C 1
ATOM 704 O O . PHE A 1 89 ? 0.396 1.833 -3.191 1.00 93.31 89 PHE A O 1
ATOM 711 N N . ALA A 1 90 ? 2.452 2.721 -3.021 1.00 93.75 90 ALA A N 1
ATOM 712 C CA . ALA A 1 90 ? 2.185 3.457 -1.792 1.00 93.75 90 ALA A CA 1
ATOM 713 C C . ALA A 1 90 ? 1.068 4.489 -1.991 1.00 93.75 90 ALA A C 1
ATOM 715 O O . ALA A 1 90 ? 0.190 4.606 -1.138 1.00 93.75 90 ALA A O 1
ATOM 716 N N . SER A 1 91 ? 1.054 5.195 -3.127 1.00 92.88 91 SER A N 1
ATOM 717 C CA . SER A 1 91 ? 0.013 6.175 -3.439 1.00 92.88 91 SER A CA 1
ATOM 718 C C . SER A 1 91 ? -1.374 5.542 -3.479 1.00 92.88 91 SER A C 1
ATOM 720 O O . SER A 1 91 ? -2.287 6.122 -2.912 1.00 92.88 91 SER A O 1
ATOM 722 N N . ILE A 1 92 ? -1.519 4.330 -4.028 1.00 92.62 92 ILE A N 1
ATOM 723 C CA . ILE A 1 92 ? -2.784 3.579 -4.037 1.00 92.62 92 ILE A CA 1
ATOM 724 C C . ILE A 1 92 ? -3.198 3.193 -2.612 1.00 92.62 92 ILE A C 1
ATOM 726 O O . ILE A 1 92 ? -4.365 3.316 -2.250 1.00 92.62 92 ILE A O 1
ATOM 730 N N . CYS A 1 93 ? -2.247 2.750 -1.783 1.00 92.50 93 CYS A N 1
ATOM 731 C CA . CYS A 1 93 ? -2.519 2.369 -0.392 1.00 92.50 93 CYS A CA 1
ATOM 732 C C . CYS A 1 93 ? -2.927 3.566 0.480 1.00 92.50 93 CYS A C 1
ATOM 734 O O . CYS A 1 93 ? -3.740 3.417 1.390 1.00 92.50 93 CYS A O 1
ATOM 736 N N . PHE A 1 94 ? -2.364 4.745 0.208 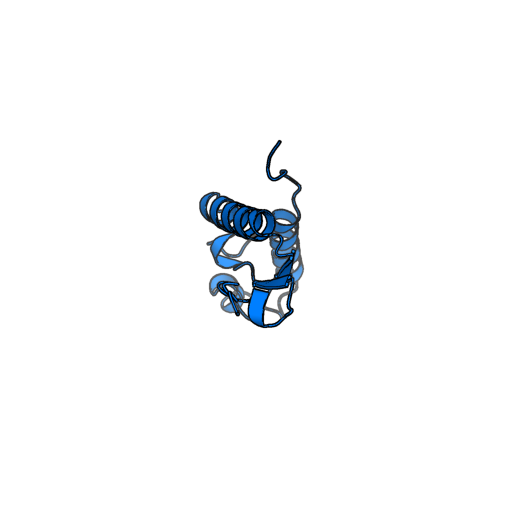1.00 90.88 94 PHE A N 1
ATOM 737 C CA . PHE A 1 94 ? -2.722 5.998 0.871 1.00 90.88 94 PHE A CA 1
ATOM 738 C C . PHE A 1 94 ? -3.874 6.738 0.182 1.00 90.88 94 PHE A C 1
ATOM 740 O O . PHE A 1 94 ? -4.377 7.719 0.743 1.00 90.88 94 PHE A O 1
ATOM 747 N N . GLU A 1 95 ? -4.292 6.312 -1.017 1.00 85.62 95 GLU A N 1
ATOM 748 C CA . GLU A 1 95 ? -5.308 7.015 -1.784 1.00 85.62 95 GLU A CA 1
ATOM 749 C C . GLU A 1 95 ? -6.608 7.000 -0.997 1.00 85.62 95 GLU A C 1
ATOM 751 O O . GLU A 1 95 ? -7.192 5.969 -0.653 1.00 85.62 95 GLU A O 1
ATOM 756 N N . ARG A 1 96 ? -7.062 8.208 -0.687 1.00 57.75 96 ARG A N 1
ATOM 757 C CA . ARG A 1 96 ? -8.163 8.442 0.226 1.00 57.75 96 ARG A CA 1
ATOM 758 C C . ARG A 1 96 ? -9.497 8.242 -0.483 1.00 57.75 96 ARG A C 1
ATOM 760 O O . ARG A 1 96 ? -10.317 9.154 -0.534 1.00 57.75 96 ARG A O 1
ATOM 767 N N . LYS A 1 97 ? -9.776 7.032 -0.962 1.00 46.16 97 LYS A N 1
ATOM 768 C CA . LYS A 1 97 ? -11.166 6.582 -1.027 1.00 46.16 97 LYS A CA 1
ATOM 769 C C . LYS A 1 97 ? -11.514 6.052 0.357 1.00 46.16 97 LYS A C 1
ATOM 771 O O . LYS A 1 97 ? -11.319 4.877 0.636 1.00 46.16 97 LYS A O 1
ATOM 776 N N . ARG A 1 98 ? -12.009 6.940 1.232 1.00 44.62 98 ARG A N 1
ATOM 777 C CA . ARG A 1 98 ? -12.810 6.545 2.412 1.00 44.62 98 ARG A CA 1
ATOM 778 C C . ARG A 1 98 ? -13.705 5.362 1.983 1.00 44.62 98 ARG A C 1
ATOM 780 O O . ARG A 1 98 ? -14.442 5.522 1.015 1.00 44.62 98 ARG A O 1
ATOM 787 N N . LEU A 1 99 ? -13.584 4.132 2.499 1.00 46.66 99 LEU A N 1
ATOM 788 C CA . LEU A 1 99 ? -13.640 3.693 3.903 1.00 46.66 99 LEU A CA 1
ATOM 789 C C . LEU A 1 99 ? -14.821 4.392 4.600 1.00 46.66 99 LEU A C 1
ATOM 791 O O . LEU A 1 99 ? -14.631 5.393 5.281 1.00 46.66 99 LEU A O 1
ATOM 795 N N . THR A 1 100 ? -16.019 3.904 4.229 1.00 32.09 100 THR A N 1
ATOM 796 C CA . THR A 1 100 ? -17.399 4.133 4.728 1.00 32.09 100 THR A CA 1
ATOM 797 C C . THR A 1 100 ? -17.835 5.563 5.080 1.00 32.09 100 THR A C 1
ATOM 799 O O . THR A 1 100 ? -17.257 6.228 5.935 1.00 32.09 100 THR A O 1
ATOM 802 N N . THR A 1 101 ? -18.919 6.005 4.427 1.00 32.28 101 THR A N 1
ATOM 803 C CA . THR A 1 101 ? -19.845 7.015 4.982 1.00 32.28 101 THR A CA 1
ATOM 804 C C . THR A 1 101 ? -20.588 6.423 6.169 1.00 32.28 101 THR A C 1
ATOM 806 O O . THR A 1 101 ? -20.847 5.198 6.114 1.00 32.28 101 THR A O 1
#

Foldseek 3Di:
DDDPPPDPPVVVVALEDEDEQAQCLQPVLLFPDDGDVVSVVVVLVVCVVSVVVSRHYDYDHDDPRRRPNQCPPPNRVVDPRVVVSSVVSVCVVVVPPDDDD

Secondary structure (DSSP, 8-state):
-------SGGGGT--EEEEE--HHHH-TTSSS----HHHHHHHHHHHHHHHHTTPEEEEES-SS---HHHHSSS-GGG-TTHHHHHHHHHHHHH----S--

pLDDT: mean 81.7, std 18.37, range [32.09, 96.12]

Solvent-accessible surface area (backbone atoms only — not comparable to full-atom values): 6182 Å² total; per-residue (Å²): 134,89,85,89,76,58,83,60,58,63,73,73,76,50,59,60,47,80,46,67,54,58,48,40,51,37,22,69,77,46,49,96,65,72,70,35,66,68,38,52,52,50,53,49,55,50,49,53,52,36,50,77,69,68,30,43,80,42,79,37,74,73,78,93,55,74,31,66,65,43,54,72,42,80,53,27,92,74,20,80,63,43,59,55,34,50,50,51,56,50,48,62,75,64,48,82,71,74,80,76,134

Mean predicted aligned error: 8.41 Å

Organism: Prunus dulcis (NCBI:txid3755)